Protein AF-A0A348UTU2-F1 (afdb_monomer_lite)

pLDDT: mean 88.96, std 12.45, range [47.41, 98.62]

Structure (mmCIF, N/CA/C/O backbone):
data_AF-A0A348UTU2-F1
#
_entry.id   AF-A0A348UTU2-F1
#
loop_
_atom_site.group_PDB
_atom_site.id
_atom_site.type_symbol
_atom_site.label_atom_id
_atom_site.label_alt_id
_atom_site.label_comp_id
_atom_site.label_asym_id
_atom_site.label_entity_id
_atom_site.label_seq_id
_atom_site.pdbx_PDB_ins_code
_atom_site.Cartn_x
_atom_site.Cartn_y
_atom_site.Cartn_z
_atom_site.occupancy
_atom_site.B_iso_or_equiv
_atom_site.auth_seq_id
_atom_site.auth_comp_id
_atom_site.auth_asym_id
_atom_site.auth_atom_id
_atom_site.pdbx_PDB_model_num
ATOM 1 N N . GLY A 1 1 ? -29.259 0.112 7.050 1.00 47.47 1 GLY A N 1
ATOM 2 C CA . GLY A 1 1 ? -28.893 0.380 5.646 1.00 47.47 1 GLY A CA 1
ATOM 3 C C . GLY A 1 1 ? -27.446 -0.006 5.442 1.00 47.47 1 GLY A C 1
ATOM 4 O O . GLY A 1 1 ? -26.645 0.298 6.313 1.00 47.47 1 GLY A O 1
ATOM 5 N N . GLY A 1 2 ? -27.123 -0.715 4.361 1.00 68.69 2 GLY A N 1
ATOM 6 C CA . GLY A 1 2 ? -25.748 -1.083 4.008 1.00 68.69 2 GLY A CA 1
ATOM 7 C C . GLY A 1 2 ? -25.319 -0.389 2.718 1.00 68.69 2 GLY A C 1
ATOM 8 O O . GLY A 1 2 ? -26.154 -0.128 1.853 1.00 68.69 2 GLY A O 1
ATOM 9 N N . VAL A 1 3 ? -24.030 -0.086 2.590 1.00 82.38 3 VAL A N 1
ATOM 10 C CA . VAL A 1 3 ? -23.448 0.410 1.337 1.00 82.38 3 VAL A CA 1
ATOM 11 C C . VAL A 1 3 ? -23.059 -0.796 0.487 1.00 82.38 3 VAL A C 1
ATOM 13 O O . VAL A 1 3 ? -22.443 -1.735 0.991 1.00 82.38 3 VAL A O 1
ATOM 16 N N . ARG A 1 4 ? -23.418 -0.793 -0.802 1.00 89.56 4 ARG A N 1
ATOM 17 C CA . ARG A 1 4 ? -22.909 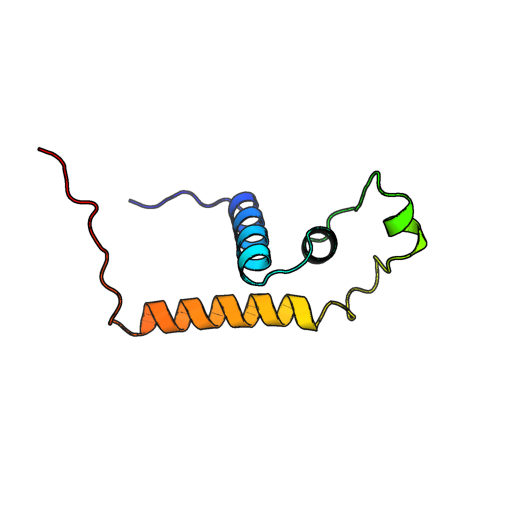-1.802 -1.738 1.00 89.56 4 ARG A CA 1
ATOM 18 C C . ARG A 1 4 ? -21.420 -1.557 -1.953 1.00 89.56 4 ARG A C 1
ATOM 20 O O . ARG A 1 4 ? -21.044 -0.507 -2.461 1.00 89.56 4 ARG A O 1
ATOM 27 N N . VAL A 1 5 ? -20.602 -2.531 -1.578 1.00 91.81 5 VAL A N 1
ATOM 28 C CA . VAL A 1 5 ? -19.154 -2.505 -1.793 1.00 91.81 5 VAL A CA 1
ATOM 29 C C . VAL A 1 5 ? -18.828 -3.397 -2.982 1.00 91.81 5 VAL A C 1
ATOM 31 O O . VAL A 1 5 ? -19.215 -4.566 -3.005 1.00 91.81 5 VAL A O 1
ATOM 34 N N . SER A 1 6 ? -18.123 -2.852 -3.973 1.00 95.12 6 SER A N 1
ATOM 35 C CA . SER A 1 6 ? -17.582 -3.621 -5.094 1.00 95.12 6 SER A CA 1
ATOM 36 C C . SER A 1 6 ? -16.089 -3.929 -4.893 1.00 95.12 6 SER A C 1
ATOM 38 O O . SER A 1 6 ? -15.401 -3.227 -4.145 1.00 95.12 6 SER A O 1
ATOM 40 N N . PRO A 1 7 ? -15.520 -4.914 -5.615 1.00 94.25 7 PRO A N 1
ATOM 41 C CA . PRO A 1 7 ? -14.072 -5.144 -5.616 1.00 94.25 7 PRO A CA 1
ATOM 42 C C . PRO A 1 7 ? -13.251 -3.913 -6.035 1.00 94.25 7 PRO A C 1
ATOM 44 O O . PRO A 1 7 ? -12.107 -3.739 -5.614 1.00 94.25 7 PRO A O 1
ATOM 47 N N . HIS A 1 8 ? -13.822 -3.038 -6.865 1.00 94.31 8 HIS A N 1
ATOM 48 C CA . HIS A 1 8 ? -13.170 -1.797 -7.267 1.00 94.31 8 HIS A CA 1
ATOM 49 C C . HIS A 1 8 ? -13.061 -0.801 -6.105 1.00 94.31 8 HIS A C 1
ATOM 51 O O . HIS A 1 8 ? -12.053 -0.103 -5.981 1.00 94.31 8 HIS A O 1
ATOM 57 N N . ASP A 1 9 ? -14.054 -0.775 -5.218 1.00 95.00 9 ASP A N 1
ATOM 58 C CA . ASP A 1 9 ? -14.023 0.072 -4.027 1.00 95.00 9 ASP A CA 1
ATOM 59 C C . ASP A 1 9 ? -12.959 -0.413 -3.043 1.00 95.00 9 ASP A C 1
ATOM 61 O O . ASP A 1 9 ? -12.193 0.404 -2.544 1.00 95.00 9 ASP A O 1
ATOM 65 N N . LEU A 1 10 ? -12.792 -1.732 -2.878 1.00 94.94 10 LEU A N 1
ATOM 66 C CA . LEU A 1 10 ? -11.689 -2.295 -2.084 1.00 94.94 10 LEU A CA 1
ATOM 67 C C . LEU A 1 10 ? -10.319 -1.862 -2.619 1.00 94.94 10 LEU A C 1
ATOM 69 O O . LEU A 1 10 ? -9.432 -1.483 -1.856 1.00 94.94 10 LEU A O 1
ATOM 73 N N . ARG A 1 11 ? -10.153 -1.855 -3.945 1.00 96.62 11 ARG A N 1
ATOM 74 C CA . ARG A 1 11 ? -8.928 -1.383 -4.601 1.00 96.62 11 ARG A CA 1
ATOM 75 C C . ARG A 1 11 ? -8.687 0.116 -4.360 1.00 96.62 11 ARG A C 1
ATOM 77 O O . ARG A 1 11 ? -7.547 0.524 -4.135 1.00 96.62 11 ARG A O 1
ATOM 84 N N . ARG A 1 12 ? -9.741 0.941 -4.379 1.00 96.06 12 ARG A N 1
ATOM 85 C CA . ARG A 1 12 ? -9.659 2.373 -4.032 1.00 96.06 12 ARG A CA 1
ATOM 86 C C . ARG A 1 12 ? -9.290 2.576 -2.563 1.00 96.06 12 ARG A C 1
ATOM 88 O O . ARG A 1 12 ? -8.434 3.410 -2.281 1.00 96.06 12 ARG A O 1
ATOM 95 N N . THR A 1 13 ? -9.873 1.793 -1.657 1.00 96.88 13 THR A N 1
ATOM 96 C CA . THR A 1 13 ? -9.534 1.804 -0.229 1.00 96.88 13 THR A CA 1
ATOM 97 C C . THR A 1 13 ? -8.074 1.422 -0.007 1.00 96.88 13 THR A C 1
ATOM 99 O O . THR A 1 13 ? -7.370 2.150 0.680 1.00 96.88 13 THR A O 1
ATOM 102 N N . PHE A 1 14 ? -7.577 0.359 -0.649 1.00 98.25 14 PHE A N 1
ATOM 103 C CA . PHE A 1 14 ? -6.163 -0.029 -0.571 1.00 98.25 14 PHE A CA 1
ATOM 104 C C . PHE A 1 14 ? -5.230 1.120 -0.980 1.00 98.25 14 PHE A C 1
ATOM 106 O O . PHE A 1 14 ? -4.296 1.457 -0.255 1.00 98.25 14 PHE A O 1
ATOM 113 N N . ARG A 1 15 ? -5.522 1.782 -2.109 1.00 98.00 15 ARG A N 1
ATOM 114 C CA . ARG A 1 15 ? -4.771 2.963 -2.560 1.00 98.00 15 ARG A CA 1
ATOM 115 C C . ARG A 1 15 ? -4.824 4.109 -1.542 1.00 98.00 15 ARG A C 1
ATOM 117 O O . ARG A 1 15 ? -3.819 4.789 -1.368 1.00 98.00 15 ARG A O 1
ATOM 124 N N . ALA A 1 16 ? -5.976 4.357 -0.919 1.00 98.12 16 ALA A N 1
ATOM 125 C CA . ALA A 1 16 ? -6.116 5.414 0.082 1.00 98.12 16 ALA A CA 1
ATOM 126 C C . ALA A 1 16 ? -5.261 5.123 1.327 1.00 98.12 16 ALA A C 1
ATOM 128 O O . ALA A 1 16 ? -4.521 5.994 1.768 1.00 98.12 16 ALA A O 1
ATOM 129 N N . ILE A 1 17 ? -5.280 3.880 1.817 1.00 98.56 17 ILE A N 1
ATOM 130 C CA . ILE A 1 17 ? -4.452 3.438 2.951 1.00 98.56 17 ILE A CA 1
ATOM 131 C C . ILE A 1 17 ? -2.962 3.581 2.634 1.00 98.56 17 ILE A C 1
ATOM 133 O O . ILE A 1 17 ? -2.202 4.068 3.463 1.00 98.56 17 ILE A O 1
ATOM 137 N N . ALA A 1 18 ? -2.535 3.214 1.423 1.00 98.44 18 ALA A N 1
ATOM 138 C CA . ALA A 1 18 ? -1.150 3.417 1.007 1.00 98.44 18 ALA A CA 1
ATOM 139 C C . ALA A 1 18 ? -0.729 4.901 1.076 1.00 98.44 18 ALA A C 1
ATOM 141 O O . ALA A 1 18 ? 0.406 5.198 1.448 1.00 98.44 18 ALA A O 1
ATOM 142 N N . GLY A 1 19 ? -1.655 5.825 0.790 1.00 98.19 19 GLY A N 1
ATOM 143 C CA . GLY A 1 19 ? -1.464 7.265 0.979 1.00 98.19 19 GLY A CA 1
ATOM 144 C C . GLY A 1 19 ? -1.275 7.663 2.445 1.00 98.19 19 GLY A C 1
ATOM 145 O O . GLY A 1 19 ? -0.341 8.398 2.747 1.00 98.19 19 GLY A O 1
ATOM 146 N N . GLU A 1 20 ? -2.079 7.118 3.362 1.00 98.31 20 GLU A N 1
ATOM 147 C CA . GLU A 1 20 ? -1.905 7.310 4.817 1.00 98.31 20 GLU A CA 1
ATOM 148 C C . GLU A 1 20 ? -0.544 6.795 5.317 1.00 98.31 20 GLU A C 1
ATOM 150 O O . GLU A 1 20 ? 0.030 7.318 6.270 1.00 98.31 20 GLU A O 1
ATOM 155 N N . CYS A 1 21 ? -0.005 5.767 4.659 1.00 98.44 21 CYS A N 1
ATOM 156 C CA . CYS A 1 21 ? 1.323 5.222 4.927 1.00 98.44 21 CYS A CA 1
ATOM 157 C C . CYS A 1 21 ? 2.463 5.983 4.224 1.00 98.44 21 CYS A C 1
ATOM 159 O O . CYS A 1 21 ? 3.615 5.581 4.370 1.00 98.44 21 CYS A O 1
ATOM 161 N N . ASN A 1 22 ? 2.172 7.058 3.478 1.00 98.12 22 ASN A N 1
ATOM 162 C CA . ASN A 1 22 ? 3.130 7.815 2.660 1.00 98.12 22 ASN A CA 1
ATOM 163 C C . ASN A 1 22 ? 3.902 6.955 1.638 1.00 98.12 22 ASN A C 1
ATOM 165 O O . ASN A 1 22 ? 5.069 7.215 1.356 1.00 98.12 22 ASN A O 1
ATOM 169 N N . ILE A 1 23 ? 3.261 5.926 1.079 1.00 98.12 23 ILE A N 1
ATOM 170 C CA . ILE A 1 23 ? 3.871 5.055 0.066 1.00 98.12 23 ILE A CA 1
ATOM 171 C C . ILE A 1 23 ? 3.744 5.711 -1.310 1.00 98.12 23 ILE A C 1
ATOM 173 O O . ILE A 1 23 ? 2.668 6.171 -1.705 1.00 98.12 23 ILE A O 1
ATOM 177 N N . GLU A 1 24 ? 4.827 5.717 -2.086 1.00 95.56 24 GLU A N 1
ATOM 178 C CA . GLU A 1 24 ? 4.833 6.325 -3.410 1.00 95.56 24 GLU A CA 1
ATOM 179 C C . GLU A 1 24 ? 3.833 5.648 -4.356 1.00 95.56 24 GLU A C 1
ATOM 181 O O . GLU A 1 24 ? 3.573 4.437 -4.322 1.00 95.56 24 GLU A O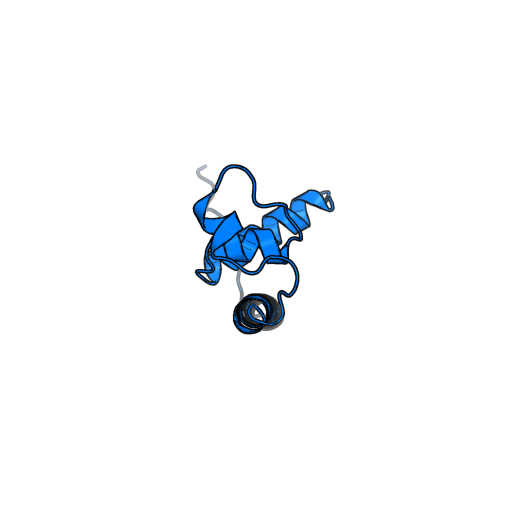 1
ATOM 186 N N . LEU A 1 25 ? 3.284 6.444 -5.276 1.00 93.81 25 LEU A N 1
ATOM 187 C CA . LEU A 1 25 ? 2.231 5.989 -6.178 1.00 93.81 25 LEU A CA 1
ATOM 188 C C . LEU A 1 25 ? 2.663 4.807 -7.058 1.00 93.81 25 LEU A C 1
ATOM 190 O O . LEU A 1 25 ? 1.852 3.922 -7.325 1.00 93.81 25 LEU A O 1
ATOM 194 N N . TYR A 1 26 ? 3.914 4.778 -7.522 1.00 93.38 26 TYR A N 1
ATOM 195 C CA . TYR A 1 26 ? 4.387 3.685 -8.374 1.00 93.38 26 TYR A CA 1
ATOM 196 C C . TYR A 1 26 ? 4.497 2.364 -7.592 1.00 93.38 26 TYR A C 1
ATOM 198 O O . TYR A 1 26 ? 4.022 1.344 -8.084 1.00 93.38 26 TYR A O 1
ATOM 206 N N . ARG A 1 27 ? 5.001 2.388 -6.346 1.00 95.50 27 ARG A N 1
ATOM 207 C CA . ARG A 1 27 ? 5.058 1.213 -5.452 1.00 95.50 27 ARG A CA 1
ATOM 208 C C . ARG A 1 27 ? 3.652 0.711 -5.140 1.00 95.50 27 ARG A C 1
ATOM 210 O O . ARG A 1 27 ? 3.375 -0.476 -5.261 1.00 95.50 27 ARG A O 1
ATOM 217 N N . THR A 1 28 ? 2.732 1.635 -4.856 1.00 97.19 28 THR A N 1
ATOM 218 C CA . THR A 1 28 ? 1.310 1.325 -4.641 1.00 97.19 28 THR A CA 1
ATOM 219 C C . THR A 1 28 ? 0.691 0.637 -5.861 1.00 97.19 28 THR A C 1
ATOM 221 O O . THR A 1 28 ? 0.004 -0.370 -5.722 1.00 97.19 28 THR A O 1
ATOM 224 N N . LYS A 1 29 ? 0.956 1.141 -7.073 1.00 95.19 29 LYS A N 1
ATOM 225 C CA . LYS A 1 29 ? 0.489 0.524 -8.324 1.00 95.19 29 LYS A CA 1
ATOM 226 C C . LYS A 1 29 ? 1.053 -0.891 -8.508 1.00 95.19 29 LYS A C 1
ATOM 228 O O . LYS A 1 29 ? 0.283 -1.780 -8.864 1.00 95.19 29 LYS A O 1
ATOM 233 N N . LEU A 1 30 ? 2.339 -1.115 -8.229 1.00 95.56 30 LEU A N 1
ATOM 234 C CA . LEU A 1 30 ? 2.948 -2.451 -8.297 1.00 95.56 30 LEU A CA 1
ATOM 235 C C . LEU A 1 30 ? 2.295 -3.425 -7.310 1.00 95.56 30 LEU A C 1
ATOM 237 O O . LEU A 1 30 ? 1.898 -4.514 -7.713 1.00 95.56 30 LEU A O 1
ATOM 241 N N . LEU A 1 31 ? 2.067 -3.010 -6.059 1.00 96.81 31 LEU A N 1
ATOM 242 C CA . LEU A 1 31 ? 1.371 -3.826 -5.050 1.00 96.81 31 LEU A CA 1
ATOM 243 C C . LEU A 1 31 ? -0.078 -4.181 -5.436 1.00 96.81 31 LEU A C 1
ATOM 245 O O . LEU A 1 31 ? -0.625 -5.169 -4.958 1.00 96.81 31 LEU A O 1
ATOM 249 N N . MET A 1 32 ? -0.701 -3.402 -6.324 1.00 96.00 32 MET A N 1
ATOM 250 C CA . MET A 1 32 ? -2.033 -3.673 -6.881 1.00 96.00 32 MET A CA 1
ATOM 251 C C . MET A 1 32 ? -1.989 -4.494 -8.182 1.00 96.00 32 MET A C 1
ATOM 253 O O . MET A 1 32 ? -3.030 -4.666 -8.827 1.00 96.00 32 MET A O 1
ATOM 257 N N . ASN A 1 33 ? -0.805 -4.971 -8.581 1.00 93.69 33 ASN A N 1
ATOM 258 C CA . ASN A 1 33 ? -0.529 -5.641 -9.851 1.00 93.69 33 ASN A CA 1
ATOM 259 C C . ASN A 1 33 ? -0.901 -4.789 -11.081 1.00 93.69 33 ASN A C 1
ATOM 261 O O . ASN A 1 33 ? -1.422 -5.283 -12.081 1.00 93.69 33 ASN A O 1
ATOM 265 N N . HIS A 1 34 ? -0.705 -3.472 -11.002 1.00 92.88 34 HIS A N 1
ATOM 266 C CA . HIS A 1 34 ? -0.945 -2.581 -12.132 1.00 92.88 34 HIS A CA 1
ATOM 267 C C . HIS A 1 34 ? 0.296 -2.464 -13.013 1.00 92.88 34 HIS A C 1
ATOM 269 O O . HIS A 1 34 ? 1.403 -2.235 -12.528 1.00 92.88 34 HIS A O 1
ATOM 275 N N . LYS A 1 35 ? 0.083 -2.482 -14.332 1.00 88.81 35 LYS A N 1
ATOM 276 C CA . LYS A 1 35 ? 1.122 -2.120 -15.294 1.00 88.81 35 LYS A CA 1
ATOM 277 C C . LYS A 1 35 ? 1.443 -0.630 -15.173 1.00 88.81 35 LYS A C 1
ATOM 279 O O . LYS A 1 35 ? 0.574 0.223 -15.365 1.00 88.81 35 LYS A O 1
ATOM 284 N N . LEU A 1 36 ? 2.702 -0.311 -14.901 1.00 87.50 36 LEU A N 1
ATOM 285 C CA . LEU A 1 36 ? 3.219 1.050 -15.016 1.00 87.50 36 LEU A CA 1
ATOM 286 C C . LEU A 1 36 ? 3.395 1.322 -16.512 1.00 87.50 36 LEU A C 1
ATOM 288 O O . LEU A 1 36 ? 4.091 0.574 -17.182 1.00 87.50 36 LEU A O 1
ATOM 292 N N . SER A 1 37 ? 2.665 2.287 -17.067 1.00 80.50 37 SER A N 1
ATOM 293 C CA . SER A 1 37 ? 2.715 2.623 -18.497 1.00 80.50 37 SER A CA 1
ATOM 294 C C . SER A 1 37 ? 3.027 4.104 -18.652 1.00 80.50 37 SER A C 1
ATOM 296 O O . SER A 1 37 ? 2.529 4.911 -17.867 1.00 80.50 37 SER A O 1
ATOM 298 N N . GLY A 1 38 ? 3.813 4.448 -19.672 1.00 79.62 38 GLY A N 1
ATOM 299 C CA . GLY A 1 38 ? 4.123 5.837 -20.023 1.00 79.62 38 GLY A CA 1
ATOM 300 C C . GLY A 1 38 ? 5.279 6.468 -19.243 1.00 79.62 38 GLY A C 1
ATOM 301 O O . GLY A 1 38 ? 5.524 7.655 -19.421 1.00 79.62 38 GLY A O 1
ATOM 302 N N . ASP A 1 39 ? 6.001 5.700 -18.421 1.00 77.62 39 ASP A N 1
ATOM 303 C CA . ASP A 1 39 ? 7.172 6.181 -17.681 1.00 77.62 39 ASP A CA 1
ATOM 304 C C . ASP A 1 39 ? 8.411 5.354 -18.046 1.00 77.62 39 ASP A C 1
ATOM 306 O O . ASP A 1 39 ? 8.638 4.255 -17.534 1.00 77.62 39 ASP A O 1
ATOM 310 N N . ILE A 1 40 ? 9.193 5.883 -18.990 1.00 79.25 40 ILE A N 1
ATOM 311 C CA . ILE A 1 40 ? 10.395 5.233 -19.528 1.00 79.25 40 ILE A CA 1
ATOM 312 C C . ILE A 1 40 ? 11.431 5.003 -18.422 1.00 79.25 40 ILE A C 1
ATOM 314 O O . ILE A 1 40 ? 12.085 3.962 -18.413 1.00 79.25 40 ILE A O 1
ATOM 318 N N . THR A 1 41 ? 11.564 5.932 -17.475 1.00 80.56 41 THR A N 1
ATOM 319 C CA . THR A 1 41 ? 12.529 5.830 -16.376 1.00 80.56 41 THR A CA 1
ATOM 320 C C . THR A 1 41 ? 12.176 4.658 -15.470 1.00 80.56 41 THR A C 1
ATOM 322 O O . THR A 1 41 ? 13.024 3.819 -15.174 1.00 80.56 41 THR A O 1
ATOM 325 N N . ILE A 1 42 ? 10.906 4.530 -15.089 1.00 80.56 42 ILE A N 1
ATOM 326 C CA . ILE A 1 42 ? 10.452 3.400 -14.273 1.00 80.56 42 ILE A CA 1
ATOM 327 C C . ILE A 1 42 ? 10.679 2.070 -15.003 1.00 80.56 42 ILE A C 1
ATOM 329 O O . ILE A 1 42 ? 11.146 1.117 -14.386 1.00 80.56 42 ILE A O 1
ATOM 333 N N . HIS A 1 43 ? 10.415 2.005 -16.311 1.00 76.56 43 HIS A N 1
ATOM 334 C CA . HIS A 1 43 ? 10.631 0.782 -17.090 1.00 76.56 43 HIS A CA 1
ATOM 335 C C . HIS A 1 43 ? 12.087 0.301 -17.112 1.00 76.56 43 HIS A C 1
ATOM 337 O O . HIS A 1 43 ? 12.311 -0.905 -17.168 1.00 76.56 43 HIS A O 1
ATOM 343 N N . HIS A 1 44 ? 13.060 1.214 -17.080 1.00 78.50 44 HIS A N 1
ATOM 344 C CA . HIS A 1 44 ? 14.480 0.856 -17.157 1.00 78.50 44 HIS A CA 1
ATOM 345 C C . HIS A 1 44 ? 15.142 0.684 -15.788 1.00 78.50 44 HIS A C 1
ATOM 347 O O . HIS A 1 44 ? 16.108 -0.066 -15.675 1.00 78.50 44 HIS A O 1
ATOM 353 N N . TYR A 1 45 ? 14.647 1.372 -14.756 1.00 79.31 45 TYR A N 1
ATOM 354 C CA . TYR A 1 45 ? 15.342 1.478 -13.468 1.00 79.31 45 TYR A CA 1
ATOM 355 C C . TYR A 1 45 ? 14.564 0.901 -12.279 1.00 79.31 45 TYR A C 1
ATOM 357 O O . TYR A 1 45 ? 15.042 0.979 -11.149 1.00 79.31 45 TYR A O 1
ATOM 365 N N . THR A 1 46 ? 13.371 0.340 -12.492 1.00 85.69 46 THR A N 1
ATOM 366 C CA . THR A 1 46 ? 12.554 -0.254 -11.423 1.00 85.69 46 THR A CA 1
ATOM 367 C C . THR A 1 46 ? 12.284 -1.728 -11.703 1.00 85.69 46 THR A C 1
ATOM 369 O O . THR A 1 46 ? 11.795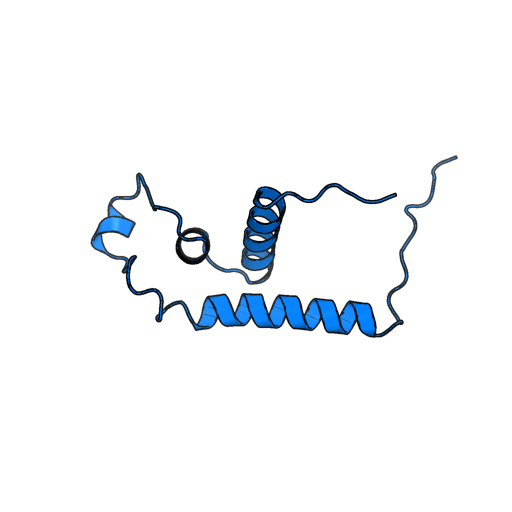 -2.081 -12.773 1.00 85.69 46 THR A O 1
ATOM 372 N N . GLU A 1 47 ? 12.555 -2.590 -10.722 1.00 88.88 47 GLU A N 1
ATOM 373 C CA . GLU A 1 47 ? 12.100 -3.984 -10.752 1.00 88.88 47 GLU A CA 1
ATOM 374 C C . GLU A 1 47 ? 10.570 -4.019 -10.632 1.00 88.88 47 GLU A C 1
ATOM 376 O O . GLU A 1 47 ? 9.995 -3.412 -9.731 1.00 88.88 47 GLU A O 1
ATOM 381 N N . THR A 1 48 ? 9.893 -4.705 -11.551 1.00 90.06 48 THR A N 1
ATOM 382 C CA . THR A 1 48 ? 8.420 -4.700 -11.642 1.00 90.06 48 THR A CA 1
ATOM 383 C C . THR A 1 48 ? 7.792 -6.088 -11.559 1.00 90.06 48 THR A C 1
ATOM 385 O O . THR A 1 48 ? 6.571 -6.183 -11.453 1.00 90.06 48 THR A O 1
ATOM 388 N N . ASN A 1 49 ? 8.601 -7.150 -11.568 1.00 88.69 49 ASN A N 1
ATOM 389 C CA . ASN A 1 49 ? 8.145 -8.536 -11.507 1.00 88.69 49 ASN A CA 1
ATOM 390 C C . ASN A 1 49 ? 8.346 -9.122 -10.108 1.00 88.69 49 ASN A C 1
ATOM 392 O O . ASN A 1 49 ? 7.407 -9.656 -9.519 1.00 88.69 49 ASN A O 1
ATOM 396 N N . ASP A 1 50 ? 9.557 -9.009 -9.555 1.00 93.19 50 ASP A N 1
ATOM 397 C CA . ASP A 1 50 ? 9.846 -9.480 -8.200 1.00 93.19 50 ASP A CA 1
ATOM 398 C C . ASP A 1 50 ? 9.640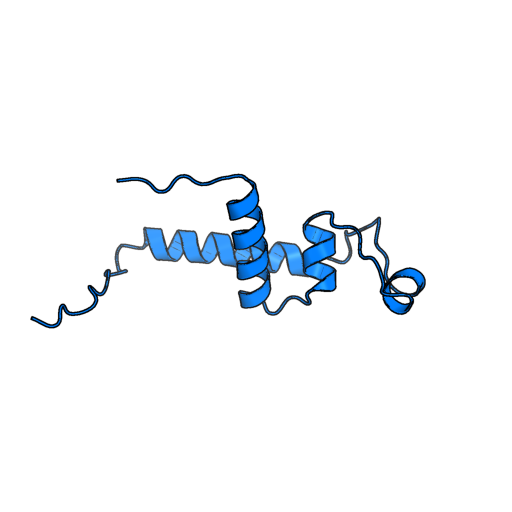 -8.366 -7.174 1.00 93.19 50 ASP A C 1
ATOM 400 O O . ASP A 1 50 ? 10.525 -7.560 -6.898 1.00 93.19 50 ASP A O 1
ATOM 404 N N . LEU A 1 51 ? 8.455 -8.340 -6.570 1.00 95.44 51 LEU A N 1
ATOM 405 C CA . LEU A 1 51 ? 8.063 -7.296 -5.626 1.00 95.44 51 LEU A CA 1
ATOM 406 C C . LEU A 1 51 ? 8.490 -7.572 -4.177 1.00 95.44 51 LEU A C 1
ATOM 408 O O . LEU A 1 51 ? 8.051 -6.861 -3.275 1.00 95.44 51 LEU A O 1
ATOM 412 N N . ARG A 1 52 ? 9.348 -8.566 -3.899 1.00 96.19 52 ARG A N 1
ATOM 413 C CA . ARG A 1 52 ? 9.791 -8.867 -2.517 1.00 96.19 52 ARG A CA 1
ATOM 414 C C . ARG A 1 52 ? 10.500 -7.687 -1.842 1.00 96.19 52 ARG A C 1
ATOM 416 O O . ARG A 1 52 ? 10.430 -7.543 -0.619 1.00 96.19 52 ARG A O 1
ATOM 423 N N . TYR A 1 53 ? 11.116 -6.801 -2.624 1.00 95.62 53 TYR A N 1
ATOM 424 C CA . TYR A 1 53 ? 11.709 -5.558 -2.120 1.00 95.62 53 TYR A CA 1
ATOM 425 C C . TYR A 1 53 ? 10.665 -4.543 -1.610 1.00 95.62 53 TYR A C 1
ATOM 427 O O . TYR A 1 53 ? 11.031 -3.630 -0.874 1.00 95.62 53 TYR A O 1
ATOM 435 N N . LEU A 1 54 ? 9.379 -4.716 -1.955 1.00 97.38 54 LEU A N 1
ATOM 436 C CA . LEU A 1 54 ? 8.242 -3.933 -1.447 1.00 97.38 54 LEU A CA 1
ATOM 437 C C . LEU A 1 54 ? 7.632 -4.508 -0.153 1.00 97.38 54 LEU A C 1
ATOM 439 O O . LEU A 1 54 ? 6.552 -4.094 0.278 1.00 97.38 54 LEU A O 1
ATOM 443 N N . SER A 1 55 ? 8.289 -5.494 0.468 1.00 97.94 55 S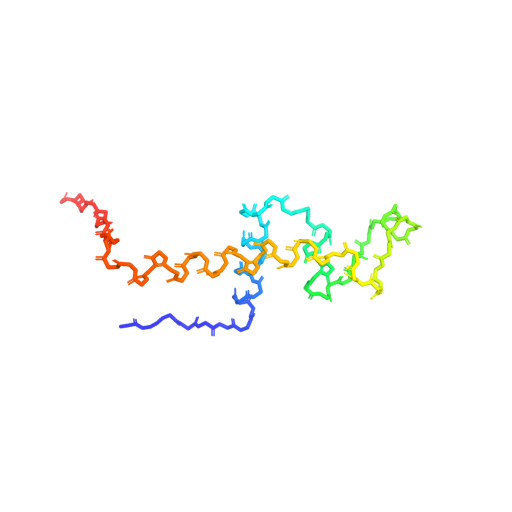ER A N 1
ATOM 444 C CA . SER A 1 55 ? 7.816 -6.139 1.704 1.00 97.94 55 SER A CA 1
ATOM 445 C C . SER A 1 55 ? 7.594 -5.143 2.846 1.00 97.94 55 SER A C 1
ATOM 447 O O . SER A 1 55 ? 6.642 -5.276 3.612 1.00 97.94 55 SER A O 1
ATOM 449 N N . LYS A 1 56 ? 8.427 -4.102 2.941 1.00 98.31 56 LYS A N 1
ATOM 450 C CA . LYS A 1 56 ? 8.272 -3.050 3.949 1.00 98.31 56 LYS A CA 1
ATOM 451 C C . LYS A 1 56 ? 6.967 -2.273 3.753 1.00 98.31 56 LYS A C 1
ATOM 453 O O . LYS A 1 56 ? 6.238 -2.048 4.712 1.00 98.31 56 LYS A O 1
ATOM 458 N N . GLU A 1 57 ? 6.658 -1.885 2.523 1.00 98.50 57 GLU A N 1
ATOM 459 C CA . GLU A 1 57 ? 5.481 -1.094 2.164 1.00 98.50 57 GLU A CA 1
ATOM 460 C C . GLU A 1 57 ? 4.186 -1.870 2.390 1.00 98.50 57 GLU A C 1
ATOM 462 O O . GLU A 1 57 ? 3.249 -1.344 2.990 1.00 98.50 57 GLU A O 1
ATOM 467 N N . ILE A 1 58 ? 4.132 -3.136 1.967 1.00 98.25 58 ILE A N 1
ATOM 468 C CA . ILE A 1 58 ? 2.939 -3.958 2.200 1.00 98.25 58 ILE A CA 1
ATOM 469 C C . ILE A 1 58 ? 2.723 -4.235 3.695 1.00 98.25 58 ILE A C 1
ATOM 471 O O . ILE A 1 58 ? 1.580 -4.233 4.156 1.00 98.25 58 ILE A O 1
ATOM 475 N N . ASN A 1 59 ? 3.801 -4.373 4.477 1.00 98.44 59 ASN A N 1
ATOM 476 C CA . ASN A 1 59 ? 3.707 -4.504 5.930 1.00 98.44 59 ASN A CA 1
ATOM 477 C C . ASN A 1 59 ? 3.173 -3.224 6.588 1.00 98.44 59 ASN A C 1
ATOM 479 O O . ASN A 1 59 ? 2.308 -3.319 7.451 1.00 98.44 59 ASN A O 1
ATOM 483 N N . LEU A 1 60 ? 3.586 -2.033 6.136 1.00 98.62 60 LEU A N 1
ATOM 484 C CA . LEU A 1 60 ? 3.034 -0.764 6.639 1.00 98.62 60 LEU A CA 1
ATOM 485 C C . LEU A 1 60 ? 1.517 -0.660 6.410 1.00 98.62 60 LEU A C 1
ATOM 487 O O . LEU A 1 60 ? 0.788 -0.222 7.303 1.00 98.62 60 LEU A O 1
ATOM 491 N N . ILE A 1 61 ? 1.036 -1.100 5.241 1.00 98.56 61 ILE A N 1
ATOM 492 C CA . ILE A 1 61 ? -0.402 -1.167 4.934 1.00 98.56 61 ILE A CA 1
ATOM 493 C C . ILE A 1 61 ? -1.105 -2.154 5.876 1.00 98.56 61 ILE A C 1
ATOM 495 O O . ILE A 1 61 ? -2.146 -1.824 6.447 1.00 98.56 61 ILE A O 1
ATOM 499 N N . SER A 1 62 ? -0.529 -3.345 6.070 1.00 98.38 62 SER A N 1
ATOM 500 C CA . SER A 1 62 ? -1.056 -4.366 6.985 1.00 98.38 62 SER A CA 1
ATOM 501 C C . SER A 1 62 ? -1.166 -3.840 8.420 1.00 98.38 62 SER A C 1
ATOM 503 O O . SER A 1 62 ? -2.240 -3.888 9.025 1.00 98.38 62 SER A O 1
ATOM 505 N N . ASP A 1 63 ? -0.091 -3.246 8.938 1.00 98.56 63 ASP A N 1
ATOM 506 C CA . ASP A 1 63 ? -0.045 -2.665 10.278 1.00 98.56 63 ASP A CA 1
ATOM 507 C C . ASP A 1 63 ? -1.081 -1.554 10.442 1.00 98.56 63 ASP A C 1
ATOM 509 O O . ASP A 1 63 ? -1.704 -1.428 11.501 1.00 98.56 63 ASP A O 1
ATOM 513 N N . TRP A 1 64 ? -1.305 -0.754 9.395 1.00 98.44 64 TRP A N 1
ATOM 514 C CA . TRP A 1 64 ? -2.344 0.266 9.411 1.00 98.44 64 TRP A CA 1
ATOM 515 C C . TRP A 1 64 ? -3.740 -0.332 9.536 1.00 98.44 64 TRP A C 1
ATOM 517 O O . TRP A 1 64 ? -4.496 0.094 10.411 1.00 98.44 64 TRP A O 1
ATOM 527 N N . ILE A 1 65 ? -4.061 -1.352 8.740 1.00 98.00 65 ILE A N 1
ATOM 528 C CA . ILE A 1 65 ? -5.363 -2.031 8.781 1.00 98.00 65 ILE A CA 1
ATOM 529 C C . ILE A 1 65 ? -5.599 -2.655 10.162 1.00 98.00 65 ILE A C 1
ATOM 531 O O . ILE A 1 65 ? -6.646 -2.431 10.773 1.00 98.00 65 ILE A O 1
ATOM 535 N N . VAL A 1 66 ? -4.610 -3.380 10.694 1.00 98.12 66 VAL A N 1
ATOM 536 C CA . VAL A 1 66 ? -4.694 -4.012 12.021 1.00 98.12 66 VAL A CA 1
ATOM 537 C C . VAL A 1 66 ? -4.889 -2.965 13.119 1.00 98.12 66 VAL A C 1
ATOM 539 O O . VAL A 1 66 ? -5.699 -3.164 14.027 1.00 98.12 66 VAL A O 1
ATOM 542 N N . ARG A 1 67 ? -4.188 -1.827 13.042 1.00 97.12 67 ARG A N 1
ATOM 543 C CA . ARG A 1 67 ? -4.351 -0.723 13.997 1.00 97.12 67 ARG A CA 1
ATOM 544 C C . ARG A 1 67 ? -5.763 -0.146 13.965 1.00 97.12 67 ARG A C 1
ATOM 546 O O . ARG A 1 67 ? -6.340 0.032 15.034 1.00 97.12 67 ARG A O 1
ATOM 553 N N . GLN A 1 68 ? -6.333 0.104 12.783 1.00 95.75 68 GLN A N 1
ATOM 554 C CA . GLN A 1 68 ? -7.717 0.586 12.680 1.00 95.75 68 GLN A CA 1
ATOM 555 C C . GLN A 1 68 ? -8.714 -0.422 13.259 1.00 95.75 68 GLN A C 1
ATOM 557 O O . GLN A 1 68 ? -9.632 -0.030 13.975 1.00 95.75 68 GLN A O 1
ATOM 562 N N . GLY A 1 69 ? -8.495 -1.721 13.027 1.00 94.62 69 GLY A N 1
ATOM 563 C CA . GLY A 1 69 ? -9.303 -2.779 13.638 1.00 94.62 69 GLY A CA 1
ATOM 564 C C . GLY A 1 69 ? -9.262 -2.744 15.170 1.00 94.62 69 GLY A C 1
ATOM 565 O O . GLY A 1 69 ? -10.306 -2.811 15.816 1.00 94.62 69 GLY A O 1
ATOM 566 N N . LYS A 1 70 ? -8.073 -2.563 15.761 1.00 95.44 70 LYS A N 1
ATOM 567 C CA . LYS A 1 70 ? -7.909 -2.416 17.219 1.00 95.44 70 LYS A CA 1
ATOM 568 C C . LYS A 1 70 ? -8.611 -1.168 17.761 1.00 95.44 70 LYS A C 1
ATOM 570 O O . LYS A 1 70 ? -9.268 -1.256 18.791 1.00 95.44 70 LYS A O 1
ATOM 575 N N . ILE A 1 71 ? -8.498 -0.032 17.068 1.00 92.88 71 ILE A N 1
ATOM 576 C CA . ILE A 1 71 ? -9.167 1.223 17.453 1.00 92.88 71 ILE A CA 1
ATOM 577 C C . ILE A 1 71 ? -10.690 1.043 17.442 1.00 92.88 71 ILE A C 1
ATOM 579 O O . ILE A 1 71 ? -11.354 1.409 18.405 1.00 92.88 71 ILE A O 1
ATOM 583 N N . ALA A 1 72 ? -11.244 0.425 16.396 1.00 90.12 72 ALA A N 1
ATOM 584 C CA . ALA A 1 72 ? -12.680 0.170 16.300 1.00 90.12 72 ALA A CA 1
ATOM 585 C C . ALA A 1 72 ? -13.190 -0.773 17.407 1.00 90.12 72 ALA A C 1
ATOM 587 O O . ALA A 1 72 ? -14.283 -0.574 17.932 1.00 90.12 72 ALA A O 1
ATOM 588 N N . ALA A 1 73 ? -12.393 -1.775 17.788 1.00 92.19 73 ALA A N 1
ATOM 589 C CA . ALA A 1 73 ? -12.743 -2.735 18.835 1.00 92.19 73 ALA A CA 1
ATOM 590 C C . ALA A 1 73 ? -12.604 -2.184 20.268 1.00 92.19 73 ALA A C 1
ATOM 592 O O . ALA A 1 73 ? -13.170 -2.762 21.192 1.00 92.19 73 ALA A O 1
ATOM 593 N N . ALA A 1 74 ? -11.872 -1.084 20.474 1.00 91.31 74 ALA A N 1
ATOM 594 C CA . ALA A 1 74 ? -11.572 -0.547 21.803 1.00 91.31 74 ALA A CA 1
ATOM 595 C C . ALA A 1 74 ? -12.789 0.055 22.538 1.00 91.31 74 ALA A C 1
ATOM 597 O O . ALA A 1 74 ? -12.698 0.343 23.729 1.00 91.31 74 ALA A O 1
ATOM 598 N N . GLY A 1 75 ? -13.926 0.253 21.858 1.00 82.81 75 GLY A N 1
ATOM 599 C CA . GLY A 1 75 ? -15.190 0.680 22.479 1.00 82.81 75 GLY A CA 1
ATOM 600 C C . GLY A 1 75 ? -15.210 2.122 23.009 1.00 82.81 75 GLY A C 1
ATOM 601 O O . GLY A 1 75 ? -16.210 2.550 23.575 1.00 82.81 75 GLY A O 1
ATOM 602 N N . ASN A 1 76 ? -14.133 2.884 22.811 1.00 85.50 76 ASN A N 1
ATOM 603 C CA . ASN A 1 76 ? -13.967 4.274 23.247 1.00 85.50 76 ASN A CA 1
ATOM 604 C C . ASN A 1 76 ? -14.062 5.291 22.091 1.00 85.50 76 ASN A C 1
ATOM 606 O O . ASN A 1 76 ? -13.734 6.464 22.264 1.00 85.50 76 ASN A O 1
ATOM 610 N N . VAL A 1 77 ? -14.498 4.849 20.910 1.00 79.12 77 VAL A N 1
ATOM 611 C CA . VAL A 1 77 ? -14.710 5.697 19.733 1.00 79.12 77 VAL A CA 1
ATOM 612 C C . VAL A 1 77 ? -16.170 6.141 19.703 1.00 79.12 77 VAL A C 1
ATOM 614 O O . VAL A 1 77 ? -17.068 5.318 19.533 1.00 79.12 77 VAL A O 1
ATOM 617 N N . ILE A 1 78 ? -16.412 7.445 19.846 1.00 80.44 78 ILE A N 1
ATOM 618 C CA . ILE A 1 78 ? -17.745 8.037 19.687 1.00 80.44 78 ILE A CA 1
ATOM 619 C C . ILE A 1 78 ? -17.914 8.596 18.274 1.00 80.44 78 ILE A C 1
ATOM 621 O O . ILE A 1 78 ? -17.022 9.247 17.729 1.00 80.44 78 ILE A O 1
ATOM 625 N N . VAL A 1 79 ? -19.079 8.364 17.671 1.00 78.81 79 VAL A N 1
ATOM 626 C CA . VAL A 1 79 ? -19.442 9.016 16.410 1.00 78.81 79 VAL A CA 1
ATOM 627 C C . VAL A 1 79 ? -19.847 10.447 16.733 1.00 78.81 79 VAL A C 1
ATOM 629 O O . VAL A 1 79 ? -20.874 10.677 17.369 1.00 78.81 79 VAL A O 1
ATOM 632 N N . LEU A 1 80 ? -19.056 11.417 16.280 1.00 79.75 80 LEU A N 1
ATOM 633 C CA . LEU A 1 80 ? -19.469 12.813 16.320 1.00 79.75 80 LEU A CA 1
ATOM 634 C C . LEU A 1 80 ? -20.549 13.010 15.255 1.00 79.75 80 LEU A C 1
ATOM 636 O O . LEU A 1 80 ? -20.261 13.003 14.056 1.00 79.75 80 LEU A O 1
ATOM 640 N N . SER A 1 81 ? -21.807 13.162 15.673 1.00 76.12 81 SER A N 1
ATOM 641 C CA . SER A 1 81 ? -22.852 13.599 14.752 1.00 76.12 81 SER A CA 1
ATOM 642 C C . SER A 1 81 ? -22.499 15.004 14.275 1.00 76.12 81 SER A C 1
ATOM 644 O O . SER A 1 81 ? -22.336 15.907 15.098 1.00 76.12 81 SER A O 1
ATOM 646 N N . ARG A 1 82 ? -22.388 15.207 12.957 1.00 65.69 82 ARG A N 1
ATOM 647 C CA . ARG A 1 82 ? -22.374 16.558 12.384 1.00 65.69 82 ARG A CA 1
ATOM 648 C C . ARG A 1 82 ? -23.619 17.275 12.901 1.00 65.69 82 ARG A C 1
ATOM 650 O O . ARG A 1 82 ? -24.724 16.830 12.603 1.00 65.69 82 ARG A O 1
ATOM 657 N N . GLY A 1 83 ? -23.428 18.313 13.715 1.00 55.25 83 GLY A N 1
ATOM 658 C CA . GLY A 1 83 ? -24.522 19.112 14.252 1.00 55.25 83 GLY A CA 1
ATOM 659 C C . GLY A 1 83 ? -25.418 19.568 13.107 1.00 55.25 83 GLY A C 1
ATOM 660 O O . GLY A 1 83 ? -24.938 20.196 12.162 1.00 55.25 83 GLY A O 1
ATOM 661 N N . GLY A 1 84 ? -26.688 19.173 13.160 1.00 47.41 84 GLY A N 1
ATOM 662 C CA . GLY A 1 84 ? -27.698 19.659 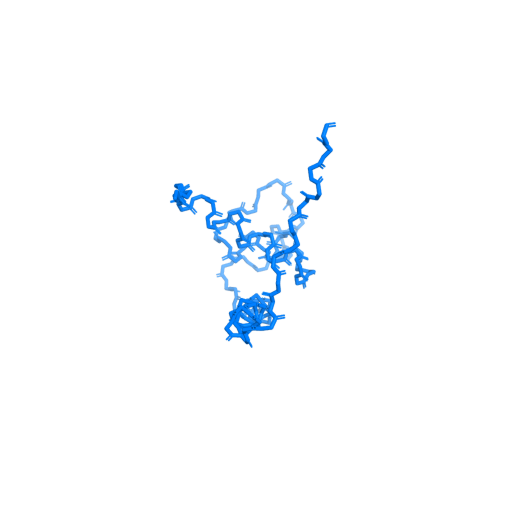12.236 1.00 47.41 84 GLY A CA 1
ATOM 663 C C . GLY A 1 84 ? -27.848 21.160 12.431 1.00 47.41 84 GLY A C 1
ATOM 664 O O . GLY A 1 84 ? -28.094 21.618 13.545 1.00 47.41 84 GLY A O 1
ATOM 665 N N . VAL A 1 85 ? -27.660 21.915 11.355 1.00 49.16 85 VAL A N 1
ATOM 666 C CA . VAL A 1 85 ? -28.186 23.274 11.276 1.00 49.16 85 VAL A CA 1
ATOM 667 C C . VAL A 1 85 ? -29.689 23.105 11.072 1.00 49.16 85 VAL A C 1
ATOM 669 O O . VAL A 1 85 ? -30.105 22.472 10.099 1.00 49.16 85 VAL A O 1
ATOM 672 N N . VAL A 1 86 ? -30.448 23.551 12.074 1.00 49.41 86 VAL A N 1
ATOM 673 C CA . VAL A 1 86 ? -31.907 23.723 12.041 1.00 49.41 86 VAL A CA 1
ATOM 674 C C . VAL A 1 86 ? -32.330 24.713 10.965 1.00 49.41 86 VAL A C 1
ATOM 676 O O . VAL A 1 86 ? -31.547 25.652 10.695 1.00 49.41 86 VAL A O 1
#

Secondary structure (DSSP, 8-state):
--PPPPHHHHHHHHHHHHHHTT--HHHHHHHTTPPP-S-HHHHHHS--S-GGGGHHHHHHHHHHHHHHHHHHHTS-----------

Sequence (86 aa):
GGVRVSPHDLRRTFRAIAGECNIELYRTKLLMNHKLSGDITIHHYTETNDLRYLSKEINLISDWIVRQGKIAAAGNVIVLSRGGVV

Foldseek 3Di:
DDDDDDPVNVLVVQQVLLVVLVHDPVLSCLVVVHDDPDDPCCVVPPDRPDNVVCVVSVVSSVVSVVVVVVVVVVPPDDDDDPDDDD

Radius of gyration: 17.52 Å; chains: 1; bounding box: 47×33×43 Å